Protein 2J1A (pdb70)

B-factor: mean 22.4, std 7.09, range [10.73, 51.88]

Foldseek 3Di:
DFAFPDKDKPAFDPDVHHADLVLQAPPFLQHKTKQHDPPVGDQDQIKMKTATPDKDWFWKKKFQFRDPWQAAPAFWKWKWADAPVPDTDTFDTDTDDSDRDIDIDGGPTDIHRMIMITGPWGPGPVHIRRMHMTSYMDTHD

Structure (mmCIF, N/CA/C/O backbone):
data_2J1A
#
_entry.id   2J1A
#
_cell.length_a   43.861
_cell.length_b   43.861
_cell.length_c   139.475
_cell.angle_alpha   90.00
_cell.angle_beta   90.00
_cell.angle_gamma   120.00
#
_symmetry.space_group_name_H-M   'P 32 2 1'
#
loop_
_entity.id
_entity.type
_entity.pdbx_description
1 polymer HYALURONIDASE
2 non-polymer beta-D-galactopyranose
3 non-polymer 'CALCIUM ION'
4 water water
#
loop_
_atom_site.group_PDB
_atom_site.id
_atom_site.type_symbol
_atom_site.label_atom_id
_atom_site.label_alt_id
_atom_site.label_comp_id
_atom_site.label_asym_id
_atom_site.label_entity_id
_atom_site.label_seq_id
_atom_site.pdbx_PDB_ins_code
_atom_site.Cartn_x
_atom_site.Cartn_y
_atom_site.Cartn_z
_atom_site.occupancy
_atom_site.B_iso_or_equiv
_atom_site.auth_seq_id
_atom_site.auth_comp_id
_atom_site.auth_asym_id
_atom_site.auth_atom_id
_atom_site.pdbx_PDB_model_num
ATOM 1 N N . ASN A 1 8 ? 6.165 24.689 14.390 1.00 37.94 625 ASN A N 1
ATOM 2 C CA . ASN A 1 8 ? 6.654 25.680 13.381 1.00 37.63 625 ASN A CA 1
ATOM 3 C C . ASN A 1 8 ? 5.629 25.994 12.276 1.00 36.55 625 ASN A C 1
ATOM 4 O O . ASN A 1 8 ? 5.363 27.180 12.018 1.00 36.50 625 ASN A O 1
ATOM 9 N N . PRO A 1 9 ? 5.033 24.948 11.645 1.00 35.65 626 PRO A N 1
ATOM 10 C CA . PRO A 1 9 ? 3.902 25.270 10.764 1.00 34.75 626 PRO A CA 1
ATOM 11 C C . PRO A 1 9 ? 2.853 26.018 11.595 1.00 34.39 626 PRO A C 1
ATOM 12 O O . PRO A 1 9 ? 2.401 25.505 12.627 1.00 34.26 626 PRO A O 1
ATOM 16 N N . ARG A 1 10 ? 2.522 27.239 11.187 1.00 32.68 627 ARG A N 1
ATOM 17 C CA . ARG A 1 10 ? 1.573 28.063 11.918 1.00 31.82 627 ARG A CA 1
ATOM 18 C C . ARG A 1 10 ? 0.293 28.239 11.081 1.00 29.34 627 ARG A C 1
ATOM 19 O O . ARG A 1 10 ? 0.354 28.674 9.932 1.00 27.22 627 ARG A O 1
ATOM 27 N N . THR A 1 11 ? -0.855 27.895 11.686 1.00 27.64 628 THR A N 1
ATOM 28 C CA . THR A 1 11 ? -2.171 28.079 11.070 1.00 26.68 628 THR A CA 1
ATOM 29 C C . THR A 1 11 ? -2.545 29.534 11.190 1.00 26.85 628 THR A C 1
ATOM 30 O O . THR A 1 11 ? -2.530 30.089 12.290 1.00 26.80 628 THR A O 1
ATOM 34 N N . VAL A 1 12 ? -2.792 30.170 10.051 1.00 26.32 629 VAL A N 1
ATOM 35 C CA . VAL A 1 12 ? -3.266 31.555 10.076 1.00 27.16 629 VAL A CA 1
ATOM 36 C C . VAL A 1 12 ? -4.759 31.638 9.875 1.00 27.05 629 VAL A C 1
ATOM 37 O O . VAL A 1 12 ? -5.382 32.624 10.261 1.00 26.77 629 VAL A O 1
ATOM 41 N N . LYS A 1 13 ? -5.331 30.605 9.254 1.00 25.42 630 LYS A N 1
ATOM 42 C CA . LYS A 1 13 ? -6.756 30.565 9.047 1.00 24.80 630 LYS A CA 1
ATOM 43 C C . LYS A 1 13 ? -7.289 29.134 9.001 1.00 23.67 630 LYS A C 1
ATOM 44 O O . LYS A 1 13 ? -6.649 28.217 8.458 1.00 22.73 630 LYS A O 1
ATOM 50 N N . ILE A 1 14 ? -8.487 28.954 9.549 1.00 22.64 631 ILE A N 1
ATOM 51 C CA . ILE A 1 14 ? -9.144 27.645 9.454 1.00 21.63 631 ILE A CA 1
ATOM 52 C C . ILE A 1 14 ? -10.563 27.798 8.911 1.00 21.32 631 ILE A C 1
ATOM 53 O O . ILE A 1 14 ? -11.302 28.726 9.294 1.00 21.74 631 ILE A O 1
ATOM 58 N N . THR A 1 15 ? -10.925 26.932 7.983 1.00 19.75 632 THR A N 1
ATOM 59 C CA . THR A 1 15 ? -12.266 26.974 7.416 1.00 17.63 632 THR A CA 1
ATOM 60 C C . THR A 1 15 ? -12.859 25.558 7.552 1.00 18.27 632 THR A C 1
ATOM 61 O O . THR A 1 15 ? -12.141 24.602 7.752 1.00 19.07 632 THR A O 1
ATOM 65 N N . ALA A 1 16 ? -14.181 25.466 7.510 1.00 17.71 633 ALA A N 1
ATOM 66 C CA . ALA A 1 16 ? -14.842 24.170 7.723 1.00 17.48 633 ALA A CA 1
ATOM 67 C C . ALA A 1 16 ? -16.031 24.031 6.793 1.00 16.52 633 ALA A C 1
ATOM 68 O O . ALA A 1 16 ? -16.573 25.035 6.291 1.00 16.86 633 ALA A O 1
ATOM 70 N N . SER A 1 17 ? -16.465 22.787 6.617 1.00 16.86 634 SER A N 1
ATOM 71 C CA . SER A 1 17 ? -17.703 22.498 5.909 1.00 14.96 634 SER A CA 1
ATOM 72 C C . SER A 1 17 ? -18.890 23.271 6.489 1.00 15.37 634 SER A C 1
ATOM 73 O O . SER A 1 17 ? -19.787 23.725 5.761 1.00 15.83 634 SER A O 1
ATOM 76 N N . SER A 1 18 ? -18.873 23.369 7.814 1.00 15.20 635 SER A N 1
ATOM 77 C CA . SER A 1 18 ? -19.922 24.049 8.589 1.00 16.32 635 SER A CA 1
ATOM 78 C C . SER A 1 18 ? -19.388 24.292 9.986 1.00 16.53 635 SER A C 1
ATOM 79 O O . SER A 1 18 ? -18.368 23.761 10.354 1.00 15.17 635 SER A O 1
ATOM 82 N N . GLU A 1 19 ? -20.120 25.082 10.750 1.00 16.05 636 GLU A N 1
ATOM 83 C CA . GLU A 1 19 ? -19.758 25.298 12.128 1.00 16.37 636 GLU A CA 1
ATOM 84 C C . GLU A 1 19 ? -21.015 25.698 12.914 1.00 15.92 636 GLU A C 1
ATOM 85 O O . GLU A 1 19 ? -21.997 26.233 12.338 1.00 16.55 636 GLU A O 1
ATOM 91 N N . GLU A 1 20 ? -20.966 25.474 14.231 1.00 16.29 637 GLU A N 1
ATOM 92 C CA . GLU A 1 20 ? -22.118 25.754 15.076 1.00 16.67 637 GLU A CA 1
ATOM 93 C C . GLU A 1 20 ? -21.858 27.056 15.828 1.00 17.26 637 GLU A C 1
ATOM 94 O O . GLU A 1 20 ? -20.864 27.140 16.540 1.00 16.69 637 GLU A O 1
ATOM 100 N N . THR A 1 21 ? -22.769 28.030 15.722 1.00 19.09 638 THR A N 1
ATOM 101 C CA . THR A 1 21 ? -22.592 29.259 16.508 1.00 20.42 638 THR A CA 1
ATOM 102 C C . THR A 1 21 ? -23.918 29.726 17.115 1.00 20.87 638 THR A C 1
ATOM 103 O O . THR A 1 21 ? -23.966 30.812 17.716 1.00 21.84 638 THR A O 1
ATOM 107 N N . SER A 1 22 ? -24.969 28.903 16.964 1.00 21.11 639 SER A N 1
ATOM 108 C CA A SER A 1 22 ? -26.304 29.248 17.479 0.50 21.35 639 SER A CA 1
ATOM 109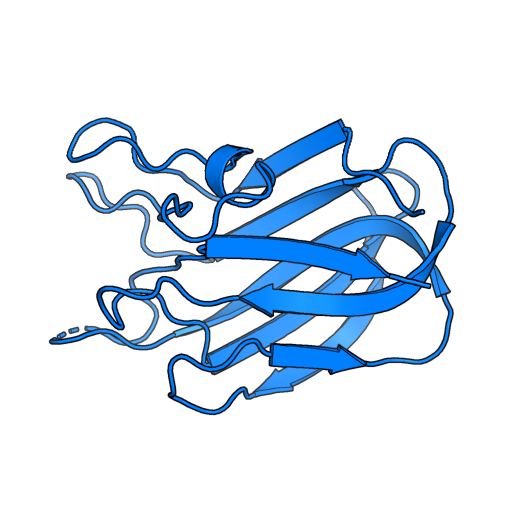 C CA B SER A 1 22 ? -26.312 29.237 17.468 0.50 21.44 639 SER A CA 1
ATOM 110 C C . SER A 1 22 ? -26.658 28.427 18.723 1.00 21.44 639 SER A C 1
ATOM 111 O O . SER A 1 22 ? -26.923 28.998 19.787 1.00 22.12 639 SER A O 1
ATOM 116 N N . GLY A 1 23 ? -26.668 27.096 18.595 1.00 20.36 640 GLY A N 1
ATOM 117 C CA . GLY A 1 23 ? -26.950 26.233 19.762 1.00 20.12 640 GLY A CA 1
ATOM 118 C C . GLY A 1 23 ? -25.865 26.253 20.846 1.00 20.28 640 GLY A C 1
ATOM 119 O O . GLY A 1 23 ? -26.132 25.986 22.033 1.00 20.32 640 GLY A O 1
ATOM 120 N N . GLU A 1 24 ? -24.636 26.589 20.437 1.00 18.06 641 GLU A N 1
ATOM 121 C CA . GLU A 1 24 ? -23.495 26.796 21.319 1.00 19.00 641 GLU A CA 1
ATOM 122 C C . GLU A 1 24 ? -22.473 27.545 20.474 1.00 18.37 641 GLU A C 1
ATOM 123 O O . GLU A 1 24 ? -22.654 27.663 19.261 1.00 20.11 641 GLU A O 1
ATOM 129 N N . ASN A 1 25 ? -21.393 28.003 21.099 1.00 19.59 642 ASN A N 1
ATOM 130 C CA . ASN A 1 25 ? -20.340 28.695 20.377 1.00 19.79 642 ASN A CA 1
ATOM 131 C C . ASN A 1 25 ? -19.223 27.706 20.016 1.00 18.61 642 ASN A C 1
ATOM 132 O O . ASN A 1 25 ? -18.357 27.416 20.846 1.00 18.91 642 ASN A O 1
ATOM 137 N N . ALA A 1 26 ? -19.297 27.139 18.806 1.00 17.60 643 ALA A N 1
ATOM 138 C CA . ALA A 1 26 ? -18.306 26.126 18.412 1.00 16.92 643 ALA A CA 1
ATOM 139 C C . ALA A 1 26 ? -17.751 26.368 16.990 1.00 17.34 643 ALA A C 1
ATOM 140 O O . ALA A 1 26 ? -17.821 25.467 16.141 1.00 17.73 643 ALA A O 1
ATOM 142 N N . PRO A 1 27 ? -17.234 27.593 16.734 1.00 17.59 644 PRO A N 1
ATOM 143 C CA . PRO A 1 27 ? -16.750 27.907 15.384 1.00 16.52 644 PRO A CA 1
ATOM 144 C C . PRO A 1 27 ? -15.489 27.101 15.039 1.00 16.32 644 PRO A C 1
ATOM 145 O O . PRO A 1 27 ? -14.790 26.581 15.939 1.00 15.74 644 PRO A O 1
ATOM 149 N N . ALA A 1 28 ? -15.187 27.045 13.728 1.00 16.76 645 ALA A N 1
ATOM 150 C CA . ALA A 1 28 ? -13.973 26.349 13.241 1.00 17.10 645 ALA A CA 1
ATOM 151 C C . ALA A 1 28 ? -12.705 26.873 13.935 1.00 16.71 645 ALA A C 1
ATOM 152 O O . ALA A 1 28 ? -11.794 26.090 14.217 1.00 18.21 645 ALA A O 1
ATOM 154 N N . SER A 1 29 ? -12.674 28.186 14.238 1.00 17.36 646 SER A N 1
ATOM 155 C CA . SER A 1 29 ? -11.467 28.809 14.850 1.00 17.66 646 SER A CA 1
ATOM 156 C C . SER A 1 29 ? -11.161 28.149 16.200 1.00 17.98 646 SER A C 1
ATOM 157 O O . SER A 1 29 ? -10.025 28.173 16.661 1.00 18.72 646 SER A O 1
ATOM 160 N N . PHE A 1 30 ? -12.183 27.571 16.841 1.00 17.38 647 PHE A N 1
ATOM 161 C CA . PHE A 1 30 ? -11.966 26.889 18.118 1.00 17.24 647 PHE A CA 1
ATOM 162 C C . PHE A 1 30 ? -11.112 25.609 17.992 1.00 17.82 647 PHE A C 1
ATOM 163 O O . PHE A 1 30 ? -10.636 25.109 19.004 1.00 17.66 647 PHE A O 1
ATOM 171 N N . ALA A 1 31 ? -10.945 25.084 16.779 1.00 17.25 648 ALA A N 1
ATOM 172 C CA . ALA A 1 31 ? -10.019 23.968 16.538 1.00 17.59 648 ALA A CA 1
ATOM 173 C C . ALA A 1 31 ? -8.535 24.379 16.408 1.00 19.05 648 ALA A C 1
ATOM 174 O O . ALA A 1 31 ? -7.669 23.514 16.281 1.00 17.54 648 ALA A O 1
ATOM 176 N N . SER A 1 32 ? -8.278 25.687 16.462 1.00 19.95 649 SER A N 1
ATOM 177 C CA A SER A 1 32 ? -6.973 26.292 16.200 0.50 21.49 649 SER A CA 1
ATOM 178 C CA B SER A 1 32 ? -6.920 26.203 16.271 0.50 21.51 649 SER A CA 1
ATOM 179 C C . SER A 1 32 ? -6.531 27.279 17.289 1.00 22.72 649 SER A C 1
ATOM 180 O O . SER A 1 32 ? -5.626 28.093 17.047 1.00 22.98 649 SER A O 1
ATOM 185 N N . ASP A 1 33 ? -7.166 27.231 18.470 1.00 23.21 650 ASP A N 1
ATOM 186 C CA . ASP A 1 33 ? -6.919 28.255 19.507 1.00 23.92 650 ASP A CA 1
ATOM 187 C C . ASP A 1 33 ? -6.039 27.777 20.675 1.00 25.05 650 ASP A C 1
ATOM 188 O O . ASP A 1 33 ? -5.959 28.439 21.730 1.00 27.81 650 ASP A O 1
ATOM 193 N N . GLY A 1 34 ? -5.395 26.626 20.510 1.00 24.71 651 GLY A N 1
ATOM 194 C CA . GLY A 1 34 ? -4.534 26.047 21.541 1.00 24.58 651 GLY A CA 1
ATOM 195 C C . GLY A 1 34 ? -5.183 25.650 22.870 1.00 24.22 651 GLY A C 1
ATOM 196 O O . GLY A 1 34 ? -4.487 25.267 23.820 1.00 26.23 651 GLY A O 1
ATOM 197 N N . ASP A 1 35 ? -6.514 25.686 22.925 1.00 22.31 652 ASP A N 1
ATOM 198 C CA . ASP A 1 35 ? -7.271 25.445 24.161 1.00 19.92 652 ASP A CA 1
ATOM 199 C C . ASP A 1 35 ? -8.079 24.143 24.056 1.00 19.74 652 ASP A C 1
ATOM 200 O O . ASP A 1 35 ? -8.982 24.041 23.231 1.00 18.28 652 ASP A O 1
ATOM 205 N N . MET A 1 36 ? -7.751 23.138 24.864 1.00 19.47 653 MET A N 1
ATOM 206 C CA . MET A 1 36 ? -8.471 21.842 24.794 1.00 20.38 653 MET A CA 1
ATOM 207 C C . MET A 1 36 ? -9.949 21.919 25.237 1.00 20.92 653 MET A C 1
ATOM 208 O O . MET A 1 36 ? -10.706 20.967 24.996 1.00 21.72 653 MET A O 1
ATOM 213 N N . ASN A 1 37 ? -10.331 23.022 25.900 1.00 21.29 654 ASN A N 1
ATOM 214 C CA . ASN A 1 37 ? -11.706 23.200 26.415 1.00 22.62 654 ASN A CA 1
ATOM 215 C C . ASN A 1 37 ? -12.669 23.822 25.414 1.00 21.88 654 ASN A C 1
ATOM 216 O O . ASN A 1 37 ? -13.850 24.019 25.712 1.00 22.25 654 ASN A O 1
ATOM 221 N N . THR A 1 38 ? -12.148 24.181 24.244 1.00 18.71 655 THR A N 1
ATOM 222 C CA . THR A 1 38 ? -12.941 24.753 23.175 1.00 18.52 655 THR A CA 1
ATOM 223 C C . THR A 1 38 ? -12.836 23.804 21.973 1.00 17.82 655 THR A C 1
ATOM 224 O O . THR A 1 38 ? -11.755 23.292 21.667 1.00 15.95 655 THR A O 1
ATOM 228 N N . PHE A 1 39 ? -13.974 23.562 21.327 1.00 18.01 656 PHE A N 1
ATOM 229 C CA . PHE A 1 39 ? -13.998 22.671 20.185 1.00 17.12 656 PHE A CA 1
ATOM 230 C C . PHE A 1 39 ? -14.796 23.312 19.045 1.00 16.82 656 PHE A C 1
ATOM 231 O O . PHE A 1 39 ? -15.714 24.153 19.276 1.00 15.24 656 PHE A O 1
ATOM 239 N N . TRP A 1 40 ? -14.403 22.961 17.834 1.00 15.53 657 TRP A N 1
ATOM 240 C CA . TRP A 1 40 ? -15.199 23.197 16.640 1.00 15.40 657 TRP A CA 1
ATOM 241 C C . TRP A 1 40 ? -16.281 22.111 16.647 1.00 15.17 657 TRP A C 1
ATOM 242 O O . TRP A 1 40 ? -16.010 20.942 16.986 1.00 13.89 657 TRP A O 1
ATOM 253 N N . HIS A 1 41 ? -17.502 22.469 16.235 1.00 13.97 658 HIS A N 1
ATOM 254 C 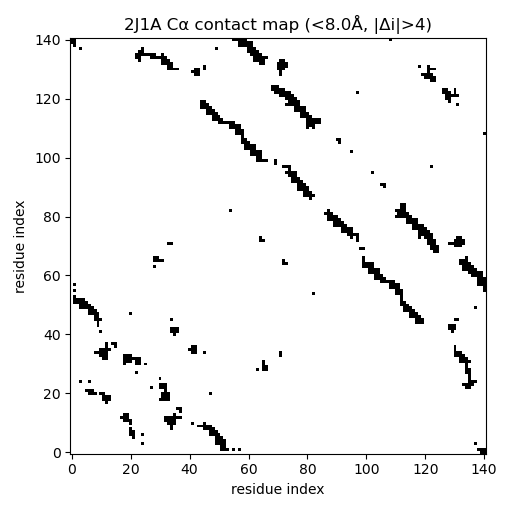CA . HIS A 1 41 ? -18.542 21.461 15.989 1.00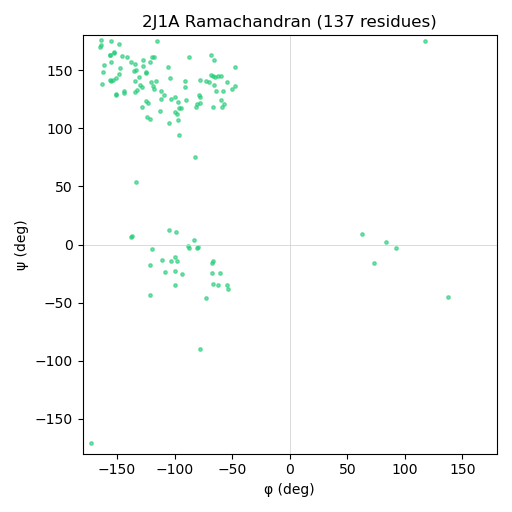 14.32 658 HIS A CA 1
ATOM 255 C C . HIS A 1 41 ? -19.148 21.826 14.636 1.00 14.56 658 HIS A C 1
ATOM 256 O O . HIS A 1 41 ? -19.396 23.016 14.373 1.00 14.60 658 HIS A O 1
ATOM 263 N N . SER A 1 42 ? -19.301 20.828 13.770 1.00 15.38 659 SER A N 1
ATOM 264 C CA . SER A 1 42 ? -20.184 20.933 12.591 1.00 14.37 659 SER A CA 1
ATOM 265 C C . SER A 1 42 ? -21.541 21.510 13.037 1.00 14.98 659 SER A C 1
ATOM 266 O O . SER A 1 42 ? -21.963 21.325 14.201 1.00 14.42 659 SER A O 1
ATOM 269 N N . LYS A 1 43 ? -22.251 22.192 12.142 1.00 15.48 660 LYS A N 1
ATOM 270 C CA . LYS A 1 43 ? -23.546 22.776 12.544 1.00 16.79 660 LYS A CA 1
ATOM 271 C C . LYS A 1 43 ? -24.530 21.655 12.836 1.00 15.86 660 LYS A C 1
ATOM 272 O O . LYS A 1 43 ? -24.846 20.841 11.944 1.00 15.37 660 LYS A O 1
ATOM 278 N N . TRP A 1 44 ? -24.993 21.618 14.086 1.00 15.67 661 TRP A N 1
ATOM 279 C CA . TRP A 1 44 ? -25.996 20.653 14.525 1.00 17.14 661 TRP A CA 1
ATOM 280 C C . TRP A 1 44 ? -27.379 21.279 14.780 1.00 18.50 661 TRP A C 1
ATOM 281 O O . TRP A 1 44 ? -28.383 20.570 14.703 1.00 18.92 661 TRP A O 1
ATOM 292 N N . SER A 1 45 ? -27.421 22.589 15.055 1.00 19.72 662 SER A N 1
ATOM 293 C CA . SER A 1 45 ? -28.712 23.278 15.223 1.00 23.29 662 SER A CA 1
ATOM 294 C C . SER A 1 45 ? -29.466 23.311 13.889 1.00 24.10 662 SER A C 1
ATOM 295 O O . SER A 1 45 ? -28.880 23.389 12.815 1.00 24.21 662 SER A O 1
ATOM 298 N N . SER A 1 46 ? -30.783 23.202 13.969 1.00 26.49 663 SER A N 1
ATOM 299 C CA . SER A 1 46 ? -31.576 23.103 12.742 1.00 28.39 663 SER A C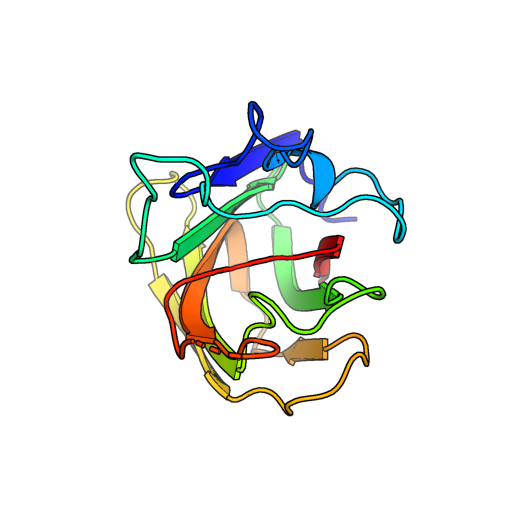A 1
ATOM 300 C C . SER A 1 46 ? -31.428 24.413 11.932 1.00 28.65 663 SER A C 1
ATOM 301 O O . SER A 1 46 ? -31.510 25.502 12.503 1.00 29.84 663 SER A O 1
ATOM 304 N N . PRO A 1 47 ? -31.154 24.326 10.609 1.00 28.58 664 PRO A N 1
ATOM 305 C CA . PRO A 1 47 ? -30.937 23.114 9.793 1.00 27.33 664 PRO A CA 1
ATOM 306 C C . PRO A 1 47 ? -29.497 22.574 9.930 1.00 25.64 664 PRO A C 1
ATOM 307 O O . PRO A 1 47 ? -28.533 23.278 9.579 1.00 25.63 664 PRO A O 1
ATOM 311 N N . ALA A 1 48 ? -29.378 21.348 10.438 1.00 24.53 665 ALA A N 1
ATOM 312 C CA . ALA A 1 48 ? -28.072 20.717 10.693 1.00 22.48 665 ALA A CA 1
ATOM 313 C C . ALA A 1 48 ? -27.321 20.474 9.381 1.00 22.49 665 ALA A C 1
ATOM 314 O O . ALA A 1 48 ? -27.945 20.177 8.349 1.00 22.79 665 ALA A O 1
ATOM 316 N N . HIS A 1 49 ? -26.002 20.618 9.415 1.00 20.81 666 HIS A N 1
ATOM 317 C CA . HIS A 1 49 ? -25.182 20.209 8.279 1.00 20.45 666 HIS A CA 1
ATOM 318 C C . HIS A 1 49 ? -24.635 18.807 8.588 1.00 21.72 666 HIS A C 1
ATOM 319 O O . HIS A 1 49 ? -23.831 18.643 9.529 1.00 22.03 666 HIS A O 1
ATOM 326 N N . GLU A 1 50 ? -25.092 17.794 7.841 1.00 21.39 667 GLU A N 1
ATOM 327 C CA . GLU A 1 50 ? -24.809 16.398 8.214 1.00 22.68 667 GLU A CA 1
ATOM 328 C C . GLU A 1 50 ? -23.637 15.785 7.442 1.00 21.27 667 GLU A C 1
ATOM 329 O O . GLU A 1 50 ? -23.345 14.586 7.535 1.00 21.62 667 GLU A O 1
ATOM 335 N N . GLY A 1 51 ? -22.935 16.662 6.738 1.00 19.94 668 GLY A N 1
ATOM 336 C CA . GLY A 1 51 ? -21.768 16.286 6.005 1.00 20.30 668 GLY A CA 1
ATOM 337 C C . GLY A 1 51 ? -21.896 16.502 4.511 1.00 20.52 668 GLY A C 1
ATOM 338 O O . GLY A 1 51 ? -22.947 16.945 4.028 1.00 21.51 668 GLY A O 1
ATOM 339 N N . PRO A 1 52 ? -20.799 16.260 3.775 1.00 19.77 669 PRO A N 1
ATOM 340 C CA . PRO A 1 52 ? -19.521 15.726 4.264 1.00 19.74 669 PRO A CA 1
ATOM 341 C C . PRO A 1 52 ? -18.828 16.790 5.134 1.00 18.02 669 PRO A C 1
ATOM 342 O O . PRO A 1 52 ? -18.861 17.997 4.811 1.00 18.37 669 PRO A O 1
ATOM 346 N N . HIS A 1 53 ? -18.217 16.345 6.227 1.00 17.16 670 HIS A N 1
ATOM 347 C CA . HIS A 1 53 ? -17.515 17.237 7.143 1.00 16.44 670 HIS A CA 1
ATOM 348 C C . HIS A 1 53 ? -16.039 17.387 6.768 1.00 16.18 670 HIS A C 1
ATOM 349 O O . HIS A 1 53 ? -15.365 16.421 6.373 1.00 16.14 670 HIS A O 1
ATOM 356 N N . HIS A 1 54 ? -15.525 18.610 6.895 1.00 15.65 671 HIS A N 1
ATOM 357 C CA . HIS A 1 54 ? -14.079 18.769 6.738 1.00 16.29 671 HIS A CA 1
ATOM 358 C C . HIS A 1 54 ? -13.587 20.012 7.453 1.00 16.05 671 HIS A C 1
ATOM 359 O O . HIS A 1 54 ? -14.369 20.935 7.745 1.00 16.26 671 HIS A O 1
ATOM 366 N N . LEU A 1 55 ? -12.283 20.051 7.672 1.00 16.65 672 LEU A N 1
ATOM 367 C CA . LEU A 1 55 ? -11.618 21.182 8.281 1.00 17.55 672 LEU A CA 1
ATOM 368 C C . LEU A 1 55 ? -10.383 21.421 7.400 1.00 17.67 672 LEU A C 1
ATOM 369 O O . LEU A 1 55 ? -9.628 20.475 7.099 1.00 18.27 672 LEU A O 1
ATOM 374 N N . THR A 1 56 ? -10.171 22.666 7.011 1.00 18.05 673 THR A N 1
ATOM 375 C CA . THR A 1 56 ? -8.980 23.021 6.209 1.00 17.73 673 THR A CA 1
ATOM 376 C C . THR A 1 56 ? -8.161 24.100 6.907 1.00 18.27 673 THR A C 1
ATOM 377 O O . THR A 1 56 ? -8.664 25.198 7.218 1.00 16.50 673 THR A O 1
ATOM 381 N N . LEU A 1 57 ? -6.909 23.765 7.158 1.00 17.28 674 LEU A N 1
ATOM 382 C CA . LEU A 1 57 ? -5.971 24.680 7.772 1.00 18.66 674 LEU A CA 1
ATOM 383 C C . LEU A 1 57 ? -5.114 25.360 6.693 1.00 19.09 674 LEU A C 1
ATOM 384 O O . LEU A 1 57 ? -4.482 24.666 5.877 1.00 19.13 674 LEU A O 1
ATOM 389 N N . GLU A 1 58 ? -5.156 26.700 6.687 1.00 19.27 675 GLU A N 1
ATOM 390 C CA . GLU A 1 58 ? -4.247 27.532 5.866 1.00 20.35 675 GLU A CA 1
ATOM 391 C C . GLU A 1 58 ? -3.058 27.963 6.736 1.00 20.89 675 GLU A C 1
ATOM 392 O O . GLU A 1 58 ? -3.234 28.649 7.785 1.00 21.22 675 GLU A O 1
ATOM 398 N N . LEU A 1 59 ? -1.861 27.520 6.314 1.00 20.30 676 LEU A N 1
ATOM 399 C CA . LEU A 1 59 ? -0.607 27.844 7.012 1.00 19.57 676 LEU A CA 1
ATOM 400 C C . LEU A 1 59 ? -0.035 29.165 6.504 1.00 21.21 676 LEU A C 1
ATOM 401 O O . LEU A 1 59 ? -0.414 29.625 5.412 1.00 20.15 676 LEU A O 1
ATOM 406 N N . ASP A 1 60 ? 0.870 29.776 7.276 1.00 22.24 677 ASP A N 1
ATOM 407 C CA . ASP A 1 60 ? 1.384 31.098 6.856 1.00 24.29 677 ASP A CA 1
ATOM 408 C C . ASP A 1 60 ? 2.468 31.030 5.763 1.00 25.16 677 ASP A C 1
ATOM 409 O O . ASP A 1 60 ? 2.958 32.074 5.270 1.00 27.17 677 ASP A O 1
ATOM 414 N N . ASN A 1 61 ? 2.826 29.809 5.383 1.00 24.78 678 ASN A N 1
ATOM 415 C CA . ASN A 1 61 ? 3.838 29.566 4.364 1.00 25.03 678 ASN A CA 1
ATOM 416 C C . ASN A 1 61 ? 3.716 28.125 3.890 1.00 24.08 678 ASN A C 1
ATOM 417 O O . ASN A 1 61 ? 2.922 27.358 4.413 1.00 22.35 678 ASN A O 1
ATOM 422 N N . VAL A 1 62 ? 4.514 27.756 2.903 1.00 22.35 679 VAL A N 1
ATOM 423 C CA . VAL A 1 62 ? 4.662 26.337 2.569 1.00 21.71 679 VAL A CA 1
ATOM 424 C C . VAL A 1 62 ? 5.616 25.736 3.596 1.00 22.46 679 VAL A C 1
ATOM 425 O O . VAL A 1 62 ? 6.708 26.286 3.840 1.00 22.32 679 VAL A O 1
ATOM 429 N N . TYR A 1 63 ? 5.177 24.634 4.191 1.00 22.25 680 TYR A N 1
ATOM 430 C CA . TYR A 1 63 ? 5.969 23.844 5.115 1.00 20.67 680 TYR A CA 1
ATOM 431 C C . TYR A 1 63 ? 6.049 22.394 4.691 1.00 22.03 680 TYR A C 1
ATOM 432 O O . TYR A 1 63 ? 5.093 21.824 4.137 1.00 21.59 680 TYR A O 1
ATOM 441 N N . GLU A 1 64 ? 7.188 21.780 4.993 1.00 20.94 681 GLU A N 1
ATOM 442 C CA . GLU A 1 64 ? 7.283 20.358 4.873 1.00 22.29 681 GLU A CA 1
ATOM 443 C C . GLU A 1 64 ? 6.641 19.761 6.125 1.00 22.00 681 GLU A C 1
ATOM 444 O O . GLU A 1 64 ? 7.072 20.049 7.256 1.00 22.62 681 GLU A O 1
ATOM 450 N N . ILE A 1 65 ? 5.610 18.952 5.919 1.00 22.22 682 ILE A N 1
ATOM 451 C CA . ILE A 1 65 ? 4.851 18.392 7.045 1.00 22.82 682 ILE A CA 1
ATOM 452 C C . ILE A 1 65 ? 4.776 16.871 6.995 1.00 22.62 682 ILE A C 1
ATOM 453 O O . ILE A 1 65 ? 4.759 16.269 5.909 1.00 23.17 682 ILE A O 1
ATOM 458 N N . ASN A 1 66 ? 4.730 16.233 8.167 1.00 21.79 683 ASN A N 1
ATOM 459 C CA . ASN A 1 66 ? 4.617 14.777 8.202 1.00 21.20 683 ASN A CA 1
ATOM 460 C C . ASN A 1 66 ? 3.634 14.242 9.243 1.00 20.17 683 ASN A C 1
ATOM 461 O O . ASN A 1 66 ? 3.572 13.037 9.458 1.00 19.94 683 ASN A O 1
ATOM 466 N N . LYS A 1 67 ? 2.895 15.144 9.889 1.00 20.49 684 LYS A N 1
ATOM 467 C CA . LYS A 1 67 ? 1.999 14.726 10.959 1.00 21.15 684 LYS A CA 1
ATOM 468 C C . LYS A 1 67 ? 0.847 15.730 11.139 1.00 19.98 684 LYS A C 1
ATOM 469 O O . LYS A 1 67 ? 1.048 16.938 11.051 1.00 19.72 684 LYS A O 1
ATOM 475 N N . VAL A 1 68 ? -0.351 15.207 11.394 1.00 19.34 685 VAL A N 1
ATOM 476 C CA . VAL A 1 68 ? -1.501 16.026 11.826 1.00 18.81 685 VAL A CA 1
ATOM 477 C C . VAL A 1 68 ? -1.874 15.532 13.211 1.00 18.89 685 VAL A C 1
ATOM 478 O O . VAL A 1 68 ? -1.991 14.332 13.423 1.00 17.95 685 VAL A O 1
ATOM 482 N N . LYS A 1 69 ? -2.095 16.468 14.121 1.00 18.21 686 LYS A N 1
ATOM 483 C CA . LYS A 1 69 ? -2.550 16.133 15.473 1.00 17.11 686 LYS A CA 1
ATOM 484 C C . LYS A 1 69 ? -4.050 16.380 15.438 1.00 16.68 686 LYS A C 1
ATOM 485 O O . LYS A 1 69 ? -4.501 17.448 14.998 1.00 15.90 686 LYS A O 1
ATOM 491 N N . TYR A 1 70 ? -4.809 15.373 15.847 1.00 16.47 687 TYR A N 1
ATOM 492 C CA . TYR A 1 70 ? -6.241 15.526 15.988 1.00 15.72 687 TYR A CA 1
ATOM 493 C C . TYR A 1 70 ? -6.603 15.213 17.435 1.00 16.02 687 TYR A C 1
ATOM 494 O O . TYR A 1 70 ? -6.499 14.074 17.860 1.00 16.04 687 TYR A O 1
ATOM 503 N N . ALA A 1 71 ? -6.953 16.255 18.198 1.00 16.06 688 ALA A N 1
ATOM 504 C CA . ALA A 1 71 ? -7.362 16.104 19.588 1.00 15.73 688 ALA A CA 1
ATOM 505 C C . ALA A 1 71 ? -8.932 16.141 19.668 1.00 15.77 688 ALA A C 1
ATOM 506 O O . ALA A 1 71 ? -9.578 17.157 19.358 1.00 16.49 688 ALA A O 1
ATO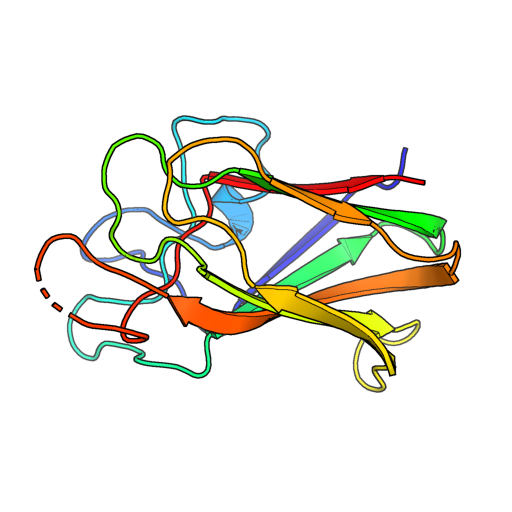M 508 N N . PRO A 1 72 ? -9.545 15.025 20.043 1.00 16.55 689 PRO A N 1
ATOM 509 C CA . PRO A 1 72 ? -11.015 15.001 20.118 1.00 16.98 689 PRO A CA 1
ATOM 510 C C . PRO A 1 72 ? -11.555 15.940 21.209 1.00 17.43 689 PRO A C 1
ATOM 511 O O . PRO A 1 72 ? -10.833 16.242 22.189 1.00 16.07 689 PRO A O 1
ATOM 515 N N . ARG A 1 73 ? -12.827 16.337 21.077 1.00 17.86 690 ARG A N 1
ATOM 516 C CA . ARG A 1 73 ? -13.479 17.026 22.198 1.00 17.69 690 ARG A CA 1
ATOM 517 C C . ARG A 1 73 ? -13.470 16.104 23.417 1.00 18.15 690 ARG A C 1
ATOM 518 O O . ARG A 1 73 ? -13.573 14.877 23.291 1.00 16.97 690 ARG A O 1
ATOM 526 N N . GLN A 1 74 ? -13.327 16.695 24.601 1.00 19.40 691 GLN A N 1
ATOM 527 C CA . GLN A 1 74 ? -13.037 15.906 25.776 1.00 20.32 691 GLN A CA 1
ATOM 528 C C . GLN A 1 74 ? -14.291 15.585 26.607 1.00 21.20 691 GLN A C 1
ATOM 529 O O . GLN A 1 74 ? -14.248 14.738 27.513 1.00 21.38 691 GLN A O 1
ATOM 535 N N . ASP A 1 75 ? -15.391 16.287 26.328 1.00 20.28 692 ASP A N 1
ATOM 536 C CA . ASP A 1 75 ? -16.616 16.182 27.160 1.00 20.60 692 ASP A CA 1
ATOM 537 C C . ASP A 1 75 ? -17.706 15.263 26.578 1.00 20.88 692 ASP A C 1
ATOM 538 O O . ASP A 1 75 ? -18.715 14.996 27.258 1.00 21.66 692 ASP A O 1
ATOM 543 N N . SER A 1 76 ? -17.558 14.829 25.320 1.00 19.57 693 SER A N 1
ATOM 544 C CA . SER A 1 76 ? -18.603 14.037 24.631 1.00 19.79 693 SER A CA 1
ATOM 545 C C . SER A 1 76 ? -17.981 13.324 23.449 1.00 20.20 693 SER A C 1
ATOM 546 O O . SER A 1 76 ? -16.969 13.811 22.904 1.00 20.00 693 SER A O 1
ATOM 549 N N . LYS A 1 77 ? -18.567 12.212 23.024 1.00 19.08 694 LYS A N 1
ATOM 550 C CA . LYS A 1 77 ? -18.062 11.563 21.817 1.00 19.99 694 LYS A CA 1
ATOM 551 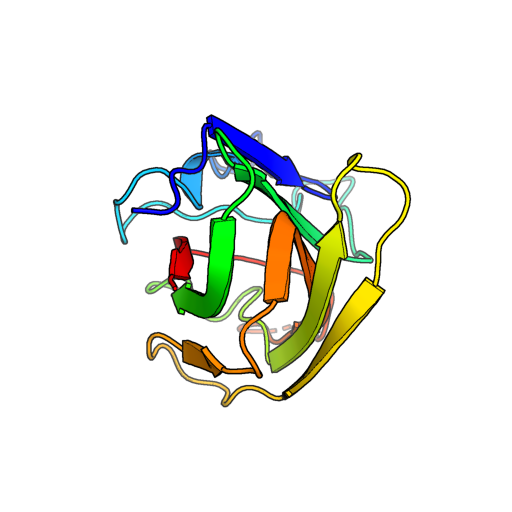C C . LYS A 1 77 ? -18.715 12.075 20.514 1.00 17.55 694 LYS A C 1
ATOM 552 O O . LYS A 1 77 ? -18.378 11.615 19.444 1.00 16.89 694 LYS A O 1
ATOM 558 N N . ASN A 1 78 ? -19.667 13.007 20.640 1.00 16.67 695 ASN A N 1
ATOM 559 C CA . ASN A 1 78 ? -20.396 13.522 19.484 1.00 16.76 695 ASN A CA 1
ATOM 560 C C . ASN A 1 78 ? -19.417 14.128 18.510 1.00 15.78 695 ASN A C 1
ATOM 561 O O . ASN A 1 78 ? -18.721 15.073 18.848 1.00 15.14 695 ASN A O 1
ATOM 566 N N . GLY A 1 79 ? -19.362 13.580 17.314 1.00 15.64 696 GLY A N 1
ATOM 567 C CA . GLY A 1 79 ? -18.478 14.091 16.256 1.00 15.52 696 GLY A CA 1
ATOM 568 C C . GLY A 1 79 ? -17.038 13.599 16.296 1.00 15.32 696 GLY A C 1
ATOM 569 O O . GLY A 1 79 ? -16.224 14.027 15.485 1.00 14.27 696 GLY A O 1
ATOM 570 N N . ARG A 1 80 ? -16.719 12.720 17.254 1.00 14.73 697 ARG A N 1
ATOM 571 C CA . ARG A 1 80 ? -15.358 12.184 17.323 1.00 15.22 697 ARG A CA 1
ATOM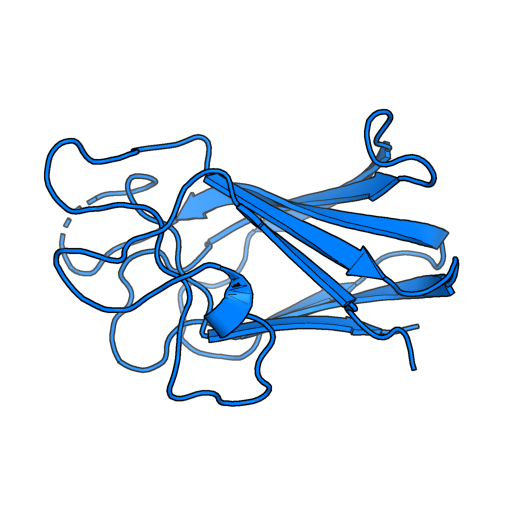 572 C C . ARG A 1 80 ? -15.033 11.456 16.008 1.00 16.05 697 ARG A C 1
ATOM 573 O O . ARG A 1 80 ? -15.770 10.571 15.639 1.00 16.12 697 ARG A O 1
ATOM 581 N N . ILE A 1 81 ? -13.955 11.841 15.339 1.00 15.63 698 ILE A N 1
ATOM 582 C CA . ILE A 1 81 ? -13.611 11.327 14.006 1.00 15.86 698 ILE A CA 1
ATOM 583 C C . ILE A 1 81 ? -12.996 9.947 14.151 1.00 15.84 698 ILE A C 1
ATOM 584 O O . ILE A 1 81 ? -11.983 9.749 14.863 1.00 15.84 698 ILE A O 1
ATOM 589 N N . THR A 1 82 ? -13.564 8.992 13.405 1.00 16.28 699 THR A N 1
ATOM 590 C CA . THR A 1 82 ? -13.068 7.605 13.398 1.00 16.44 699 THR A CA 1
ATOM 591 C C . THR A 1 82 ? -12.605 7.141 12.003 1.00 15.88 699 THR A C 1
ATOM 592 O O . THR A 1 82 ? -12.079 6.047 11.865 1.00 15.68 699 THR A O 1
ATOM 596 N N . GLY A 1 83 ? -12.785 7.989 10.996 1.00 15.12 700 GLY A N 1
ATOM 597 C CA . GLY A 1 83 ? -12.459 7.680 9.607 1.00 14.88 700 GLY A CA 1
ATOM 598 C C . GLY A 1 83 ? -12.105 9.009 8.977 1.00 15.24 700 GLY A C 1
ATOM 599 O O . GLY A 1 83 ? -12.837 9.998 9.147 1.00 14.98 700 GLY A O 1
ATOM 600 N N . TYR A 1 84 ? -10.958 9.058 8.305 1.00 14.94 701 TYR A N 1
ATOM 601 C CA . TYR A 1 84 ? -10.461 10.348 7.788 1.00 16.17 701 TYR A CA 1
ATOM 602 C C . TYR A 1 84 ? -9.717 10.174 6.457 1.00 17.89 701 TYR A C 1
ATOM 603 O O . TYR A 1 84 ? -9.287 9.057 6.097 1.00 15.92 701 TYR A O 1
ATOM 612 N N . LYS A 1 85 ? -9.569 11.279 5.745 1.00 17.71 702 LYS A N 1
ATOM 613 C CA . LYS A 1 85 ? -8.585 11.436 4.664 1.00 19.57 702 LYS A CA 1
ATOM 614 C C . LYS A 1 85 ? -7.859 12.759 4.964 1.00 19.35 702 LYS A C 1
ATOM 615 O O . LYS A 1 85 ? -8.490 13.742 5.412 1.00 19.70 702 LYS A O 1
ATOM 621 N N . VAL A 1 86 ? -6.538 12.758 4.801 1.00 17.85 703 VAL A N 1
ATOM 622 C CA . VAL A 1 86 ? -5.719 13.971 4.867 1.00 17.04 703 VAL A CA 1
ATOM 623 C C . VAL A 1 86 ? -5.156 14.267 3.477 1.00 17.81 703 VAL A C 1
ATOM 624 O O . VAL A 1 86 ? -4.613 13.372 2.826 1.00 17.43 703 VAL A O 1
ATOM 628 N N . SER A 1 87 ? -5.285 15.526 3.061 1.00 16.97 704 SER A N 1
ATOM 629 C CA . SER A 1 87 ? -4.894 15.979 1.716 1.00 16.16 704 SER A CA 1
ATOM 630 C C . SER A 1 87 ? -4.136 17.294 1.859 1.00 16.34 704 SER A C 1
ATOM 631 O O . SER A 1 87 ? -4.422 18.099 2.788 1.00 15.95 704 SER A O 1
ATOM 634 N N . VAL A 1 88 ? -3.195 17.545 0.949 1.00 16.25 705 VAL A N 1
ATOM 635 C CA . VAL A 1 88 ? -2.429 18.789 1.037 1.00 15.78 705 VAL A CA 1
ATOM 636 C C . VAL A 1 88 ? -2.617 19.580 -0.284 1.00 15.43 705 VAL A C 1
ATOM 637 O O . VAL A 1 88 ? -2.971 19.021 -1.332 1.00 14.80 705 VAL A O 1
ATOM 641 N N . SER A 1 89 ? -2.401 20.883 -0.183 1.00 16.31 706 SER A N 1
ATOM 642 C CA . SER A 1 89 ? -2.480 21.737 -1.357 1.00 15.61 706 SER A CA 1
ATOM 643 C C . SER A 1 89 ? -1.473 22.874 -1.206 1.00 16.79 706 SER A C 1
ATOM 644 O O . SER A 1 89 ? -1.149 23.303 -0.082 1.00 16.21 706 SER A O 1
ATOM 647 N N . LEU A 1 90 ? -1.004 23.364 -2.355 1.00 16.47 707 LEU A N 1
ATOM 648 C CA . LEU A 1 90 ? -0.292 24.626 -2.374 1.00 17.79 707 LEU A CA 1
ATOM 649 C C . LEU A 1 90 ? -1.170 25.838 -2.671 1.00 18.67 707 LEU A C 1
ATOM 650 O O . LEU A 1 90 ? -0.810 26.958 -2.300 1.00 21.25 707 LEU A O 1
ATOM 655 N N . ASP A 1 91 ? -2.293 25.640 -3.373 1.00 17.72 708 ASP A N 1
ATOM 656 C CA . ASP A 1 91 ? -3.105 26.786 -3.798 1.00 18.35 708 ASP A CA 1
ATOM 657 C C . ASP A 1 91 ? -4.463 26.884 -3.083 1.00 18.58 708 ASP A C 1
ATOM 658 O O . ASP A 1 91 ? -5.127 27.932 -3.163 1.00 18.56 708 ASP A O 1
ATOM 663 N N . GLY A 1 92 ? -4.872 25.819 -2.389 1.00 18.52 709 GLY A N 1
ATOM 664 C CA . GLY A 1 92 ? -6.174 25.846 -1.716 1.00 18.71 709 GLY A CA 1
ATOM 665 C C . GLY A 1 92 ? -7.364 25.302 -2.499 1.00 18.54 709 GLY A C 1
ATOM 666 O O . GLY A 1 92 ? -8.476 25.261 -1.963 1.00 19.15 709 GLY A O 1
ATOM 667 N N . GLU A 1 93 ? -7.139 24.896 -3.753 1.00 17.16 710 GLU A N 1
ATOM 668 C CA . GLU A 1 93 ? -8.153 24.300 -4.605 1.00 18.52 710 GLU A CA 1
ATOM 669 C C . GLU A 1 93 ? -7.768 22.893 -5.078 1.00 18.39 710 GLU A C 1
ATOM 670 O O . GLU A 1 93 ? -8.597 21.965 -5.112 1.00 19.58 710 GLU A O 1
ATOM 676 N N . ASN A 1 94 ? -6.510 22.734 -5.486 1.00 17.63 711 ASN A N 1
ATOM 677 C CA . ASN A 1 94 ? -6.044 21.469 -6.019 1.00 18.22 711 ASN A CA 1
ATOM 678 C C . ASN A 1 94 ? -5.352 20.708 -4.896 1.00 18.49 711 ASN A C 1
ATOM 679 O O . ASN A 1 94 ? -4.276 21.120 -4.414 1.00 17.50 711 ASN A O 1
ATOM 684 N N . PHE A 1 95 ? -6.032 19.663 -4.425 1.00 17.86 712 PHE A N 1
ATOM 685 C CA . PHE A 1 95 ? -5.504 18.853 -3.313 1.00 18.59 712 PHE A CA 1
ATOM 686 C C . PHE A 1 95 ? -4.964 17.505 -3.750 1.00 19.29 712 PHE A C 1
ATOM 687 O O . PHE A 1 95 ? -5.443 16.921 -4.737 1.00 20.79 712 PHE A O 1
ATOM 695 N N . THR A 1 96 ? -4.010 16.994 -2.975 1.00 18.70 713 THR A N 1
ATOM 696 C CA . THR A 1 96 ? -3.471 15.661 -3.179 1.00 19.32 713 THR A CA 1
ATOM 697 C C . THR A 1 96 ? -3.605 14.847 -1.877 1.00 18.78 713 THR A C 1
ATOM 698 O O . THR A 1 96 ? -3.149 15.280 -0.827 1.00 17.98 713 THR A O 1
ATOM 702 N N . GLU A 1 97 ? -4.268 13.695 -1.962 1.00 20.07 714 GLU A N 1
ATOM 703 C CA . GLU A 1 97 ? -4.433 12.855 -0.797 1.00 21.19 714 GLU A CA 1
ATOM 704 C C . GLU A 1 97 ? -3.059 12.319 -0.345 1.00 21.21 714 GLU A C 1
ATOM 705 O O . GLU A 1 97 ? -2.242 11.915 -1.180 1.00 21.63 714 GLU A O 1
ATOM 711 N N . VAL A 1 98 ? -2.797 12.324 0.962 1.00 20.97 715 VAL A N 1
ATOM 712 C CA . VAL A 1 98 ? -1.505 11.805 1.483 1.00 20.72 715 VAL A CA 1
ATOM 713 C C . VAL A 1 98 ? -1.698 10.654 2.475 1.00 21.83 715 VAL A C 1
ATOM 714 O O . VAL A 1 98 ? -0.756 9.896 2.740 1.00 21.63 715 VAL A O 1
ATOM 718 N N . LYS A 1 99 ? -2.920 10.526 3.013 1.00 20.59 716 LYS A N 1
ATOM 719 C CA . LYS A 1 99 ? -3.180 9.500 4.028 1.00 21.30 716 LYS A CA 1
ATOM 720 C C . LYS A 1 99 ? -4.687 9.284 4.167 1.00 20.48 716 LYS A C 1
ATOM 721 O O . LYS A 1 99 ? -5.459 10.254 4.164 1.00 19.06 716 LYS A O 1
ATOM 727 N N . THR A 1 100 ? -5.110 8.019 4.277 1.00 19.80 717 THR A N 1
ATOM 728 C CA . THR A 1 100 ? -6.481 7.670 4.611 1.00 20.76 717 THR A CA 1
ATOM 729 C C . THR A 1 100 ? -6.383 6.585 5.663 1.00 20.73 717 THR A C 1
ATOM 730 O O . THR A 1 100 ? -5.519 5.716 5.555 1.00 19.88 717 THR A O 1
ATOM 734 N N . GLY A 1 101 ? -7.252 6.629 6.669 1.00 19.27 718 GLY A N 1
ATOM 735 C CA . GLY A 1 101 ? -7.258 5.612 7.711 1.00 19.18 718 GLY A CA 1
ATOM 736 C C . GLY A 1 101 ? -8.422 5.724 8.670 1.00 20.03 718 GLY A C 1
ATOM 737 O O . GLY A 1 101 ? -9.383 6.486 8.437 1.00 18.42 718 GLY A O 1
ATOM 738 N N . THR A 1 102 ? -8.345 4.934 9.738 1.00 19.55 719 THR A N 1
ATOM 739 C CA . THR A 1 102 ? -9.333 4.951 10.792 1.00 19.76 719 THR A CA 1
ATOM 740 C C . THR A 1 102 ? -8.635 5.367 12.093 1.00 19.20 719 THR A C 1
ATOM 741 O O . THR A 1 102 ? -7.381 5.311 12.206 1.00 17.94 719 THR A O 1
ATOM 745 N N . LEU A 1 103 ? -9.435 5.799 13.059 1.00 18.94 720 LEU A N 1
ATOM 746 C CA . LEU A 1 103 ? -8.927 6.210 14.360 1.00 18.55 720 LEU A CA 1
ATOM 747 C C . LEU A 1 103 ? -9.757 5.510 15.418 1.00 19.23 720 LEU A C 1
ATOM 748 O O . LEU A 1 103 ? -10.971 5.334 15.244 1.00 18.89 720 LEU A O 1
ATOM 753 N N . GLU A 1 104 ? -9.107 5.129 16.520 1.00 19.53 721 GLU A N 1
ATOM 754 C CA . GLU A 1 104 ? -9.783 4.466 17.636 1.00 20.31 721 GLU A CA 1
ATOM 755 C C . GLU A 1 104 ? -10.839 5.382 18.237 1.00 19.53 721 GLU A C 1
ATOM 756 O O . GLU A 1 104 ? -10.671 6.630 18.276 1.00 17.55 721 GLU A O 1
ATOM 762 N N . ASP A 1 105 ? -11.928 4.746 18.669 1.00 19.55 722 ASP A N 1
ATOM 763 C CA . ASP A 1 105 ? -13.038 5.426 19.326 1.00 20.03 722 ASP A CA 1
ATOM 764 C C . ASP A 1 105 ? -12.682 5.616 20.804 1.00 19.94 722 ASP A C 1
ATOM 765 O O . ASP A 1 105 ? -13.156 4.870 21.663 1.00 19.75 722 ASP A O 1
ATOM 770 N N . ASN A 1 106 ? -11.804 6.579 21.068 1.00 19.09 723 ASN A N 1
ATOM 771 C CA . ASN A 1 106 ? -11.520 7.008 22.430 1.00 18.74 723 ASN A CA 1
ATOM 772 C C . ASN A 1 106 ? -11.161 8.512 22.421 1.00 18.29 723 ASN A C 1
ATOM 773 O O . ASN A 1 106 ? -10.978 9.105 21.341 1.00 18.12 723 ASN A O 1
ATOM 778 N N . ALA A 1 107 ? -11.020 9.104 23.603 1.00 17.76 724 ALA A N 1
ATOM 779 C CA . ALA A 1 107 ? -10.731 10.538 23.712 1.00 18.31 724 ALA A CA 1
ATOM 780 C C . ALA A 1 107 ? -9.244 10.923 23.568 1.00 18.72 724 ALA A C 1
ATOM 781 O O . ALA A 1 107 ? -8.912 12.106 23.674 1.00 18.81 724 ALA A O 1
ATOM 783 N N . ALA A 1 108 ? -8.363 9.946 23.278 1.00 18.00 725 ALA A N 1
ATOM 784 C CA . ALA A 1 108 ? -6.907 10.244 23.235 1.00 17.45 725 ALA A CA 1
ATOM 785 C C . ALA A 1 108 ? -6.589 11.150 22.029 1.00 17.30 725 ALA A C 1
ATOM 786 O O . ALA A 1 108 ? -7.252 11.074 20.993 1.00 16.81 725 ALA A O 1
ATOM 788 N N . ILE A 1 109 ? -5.616 12.033 22.197 1.00 16.88 726 ILE A N 1
ATOM 789 C CA . ILE A 1 109 ? -5.082 12.780 21.059 1.00 17.14 726 ILE A CA 1
ATOM 790 C C . ILE A 1 109 ? -4.568 11.769 20.023 1.00 18.07 726 ILE A C 1
ATOM 791 O O . ILE A 1 109 ? -3.900 10.806 20.394 1.00 16.83 726 ILE A O 1
ATOM 796 N N . LYS A 1 110 ? -4.949 11.966 18.753 1.00 17.24 727 LYS A N 1
ATOM 797 C CA . LYS A 1 110 ? -4.488 11.103 17.653 1.00 18.43 727 LYS A CA 1
ATOM 798 C C . LYS A 1 110 ? -3.415 11.811 16.813 1.00 18.65 727 LYS A C 1
ATOM 799 O O . LYS A 1 110 ? -3.507 13.032 16.588 1.00 17.89 727 LYS A O 1
ATOM 805 N N . PHE A 1 111 ? -2.429 11.040 16.343 1.00 19.41 728 PHE A N 1
ATOM 806 C CA . PHE A 1 111 ? -1.350 11.572 15.532 1.00 20.64 728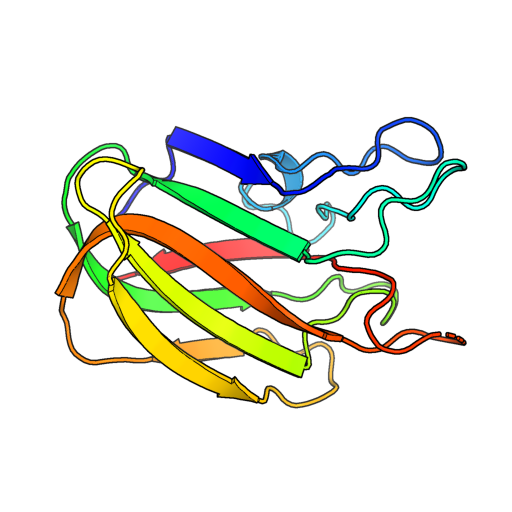 PHE A CA 1
ATOM 807 C C . PHE A 1 111 ? -1.335 10.788 14.237 1.00 21.47 728 PHE A C 1
ATOM 808 O O . PHE A 1 111 ? -1.012 9.596 14.218 1.00 20.98 728 PHE A O 1
ATOM 816 N N . ILE A 1 112 ? -1.726 11.467 13.167 1.00 20.25 729 ILE A N 1
ATOM 817 C CA . ILE A 1 112 ? -1.806 10.898 11.828 1.00 20.41 729 ILE A CA 1
ATOM 818 C C . ILE A 1 112 ? -0.483 11.233 11.131 1.00 20.45 729 ILE A C 1
ATOM 819 O O . ILE A 1 112 ? -0.135 12.409 10.964 1.00 19.55 729 ILE A O 1
ATOM 824 N N . GLU A 1 113 ? 0.261 10.175 10.776 1.00 21.14 730 GLU A N 1
ATOM 825 C CA . GLU A 1 113 ? 1.628 10.315 10.287 1.00 22.76 730 GLU A CA 1
ATOM 826 C C . GLU A 1 113 ? 1.734 9.835 8.852 1.00 21.54 730 GLU A C 1
ATOM 827 O O . GLU A 1 113 ? 1.101 8.847 8.479 1.00 22.64 730 GLU A O 1
ATOM 833 N N . PHE A 1 114 ? 2.519 10.555 8.059 1.00 21.76 731 PHE A N 1
ATOM 834 C CA . PHE A 1 114 ? 2.748 10.238 6.632 1.00 21.75 731 PHE A CA 1
ATOM 835 C C . PHE A 1 114 ? 4.127 10.768 6.205 1.00 21.89 731 PHE A C 1
ATOM 836 O O . PHE A 1 114 ? 4.738 11.574 6.910 1.00 22.23 731 PHE A O 1
ATOM 844 N N . ASP A 1 115 ? 4.612 10.304 5.044 1.00 21.01 732 ASP A N 1
ATOM 845 C CA . ASP A 1 115 ? 5.874 10.806 4.502 1.00 21.67 732 ASP A CA 1
ATOM 846 C C . ASP A 1 115 ? 5.855 12.336 4.379 1.00 20.88 732 ASP A C 1
ATOM 847 O O . ASP A 1 115 ? 4.839 12.932 3.981 1.00 20.91 732 ASP A O 1
ATOM 852 N N . SER A 1 116 ? 6.974 12.962 4.704 1.00 21.54 733 SER A N 1
ATOM 853 C CA . SER A 1 116 ? 7.152 14.401 4.533 1.00 21.81 733 SER A CA 1
ATOM 854 C C . SER A 1 116 ? 6.699 14.860 3.153 1.00 21.81 733 SER A C 1
ATOM 855 O O . SER A 1 116 ? 7.019 14.237 2.126 1.00 21.14 733 SER A O 1
ATOM 858 N N . VAL A 1 117 ? 5.978 15.975 3.150 1.00 20.88 734 VAL A N 1
ATOM 859 C CA . VAL A 1 117 ? 5.356 16.514 1.953 1.00 19.80 734 VAL A CA 1
ATOM 860 C C . VAL A 1 117 ? 5.141 18.024 2.152 1.00 20.47 734 VAL A C 1
ATOM 861 O O . VAL A 1 117 ? 4.824 18.482 3.268 1.00 21.83 734 VAL A O 1
ATOM 865 N N . ASP A 1 118 ? 5.350 18.806 1.098 1.00 19.97 735 ASP A N 1
ATOM 866 C CA . ASP A 1 118 ? 5.111 20.248 1.185 1.00 19.71 735 ASP A CA 1
ATOM 867 C C . ASP A 1 118 ? 3.602 20.547 1.216 1.00 19.97 735 ASP A C 1
ATOM 868 O O . ASP A 1 118 ? 2.818 19.952 0.492 1.00 19.10 735 ASP A O 1
ATOM 873 N N . ALA A 1 119 ? 3.215 21.515 2.026 1.00 18.77 736 ALA A N 1
ATOM 874 C CA . ALA A 1 119 ? 1.817 21.969 2.046 1.00 18.53 736 ALA A CA 1
ATOM 875 C C . ALA A 1 119 ? 1.743 23.423 2.502 1.00 17.53 736 ALA A C 1
ATOM 876 O O . ALA A 1 119 ? 2.470 23.838 3.418 1.00 16.24 736 ALA A O 1
ATOM 878 N N . LYS A 1 120 ? 0.828 24.158 1.855 1.00 17.64 737 LYS A N 1
ATOM 879 C CA . LYS A 1 120 ? 0.325 25.414 2.381 1.00 18.04 737 LYS A CA 1
ATOM 880 C C . LYS A 1 120 ? -1.070 25.244 3.079 1.00 18.24 737 LYS A C 1
ATOM 881 O O . LYS A 1 120 ? -1.368 25.949 4.055 1.00 20.10 737 LYS A O 1
ATOM 887 N N . TYR A 1 121 ? -1.881 24.333 2.526 1.00 17.15 738 TYR A N 1
ATOM 888 C CA . TYR A 1 121 ? -3.203 23.971 3.066 1.00 18.05 738 TYR A CA 1
ATOM 889 C C . TYR A 1 121 ? -3.241 22.504 3.401 1.00 17.43 738 TYR A C 1
ATOM 890 O O . TYR A 1 121 ? -2.727 21.674 2.654 1.00 17.31 738 TYR A O 1
ATOM 899 N N . VAL A 1 122 ? -3.867 22.184 4.532 1.00 16.01 739 VAL A N 1
ATOM 900 C CA . VAL A 1 122 ? -3.953 20.781 4.946 1.00 16.51 739 VAL A CA 1
ATOM 901 C C . VAL A 1 122 ? -5.444 20.554 5.221 1.00 16.52 739 VAL A C 1
ATOM 902 O O . VAL A 1 122 ? -6.003 21.233 6.102 1.00 17.85 739 VAL A O 1
ATOM 906 N N . ARG A 1 123 ? -6.062 19.644 4.469 1.00 16.90 740 ARG A N 1
ATOM 907 C CA . ARG A 1 123 ? -7.489 19.382 4.656 1.00 16.76 740 ARG A CA 1
ATOM 908 C C . ARG A 1 123 ? -7.722 18.010 5.292 1.00 16.98 740 ARG A C 1
ATOM 909 O O . ARG A 1 123 ? -7.192 16.990 4.823 1.00 15.98 740 ARG A O 1
ATOM 917 N N . LEU A 1 124 ? -8.513 18.008 6.368 1.00 16.82 741 LEU A N 1
ATOM 918 C CA . LEU A 1 124 ? -8.896 16.788 7.061 1.00 17.80 741 LEU A CA 1
ATOM 919 C C . LEU A 1 124 ? -10.346 16.513 6.676 1.00 17.56 741 LEU A C 1
ATOM 920 O O . LEU A 1 124 ? -11.242 17.245 7.114 1.00 17.16 741 LEU A O 1
ATOM 925 N N . ASP A 1 125 ? -10.576 15.548 5.797 1.00 16.67 742 ASP A N 1
ATOM 926 C CA . ASP A 1 125 ? -11.922 15.139 5.435 1.00 16.38 742 ASP A CA 1
ATOM 927 C C . ASP A 1 125 ? -12.351 14.016 6.368 1.00 17.16 742 ASP A C 1
ATOM 928 O O . ASP A 1 125 ? -11.593 13.053 6.603 1.00 17.17 742 ASP A O 1
ATOM 933 N N . VAL A 1 126 ? -13.584 14.120 6.860 1.00 16.44 743 VAL A N 1
ATOM 934 C CA . VAL A 1 126 ? -14.152 13.085 7.722 1.00 16.01 743 VAL A CA 1
ATOM 935 C C . VAL A 1 126 ? -14.865 12.052 6.846 1.00 16.27 743 VAL A C 1
ATOM 936 O O . VAL A 1 126 ? -15.757 12.425 6.044 1.00 15.84 743 VAL A O 1
ATOM 940 N N . THR A 1 127 ? -14.481 10.774 6.985 1.00 15.72 744 THR A N 1
ATOM 941 C CA . THR A 1 127 ? -15.234 9.695 6.307 1.00 15.85 744 THR A CA 1
ATOM 942 C C . THR A 1 127 ? -16.134 8.935 7.306 1.00 16.74 744 THR A C 1
ATOM 943 O O . THR A 1 127 ? -17.036 8.178 6.917 1.00 15.69 744 THR A O 1
ATOM 947 N N . ASP A 1 128 ? -15.900 9.144 8.599 1.00 15.70 745 ASP A N 1
ATOM 948 C CA . ASP A 1 128 ? -16.697 8.474 9.624 1.00 15.64 745 ASP A CA 1
ATOM 949 C C . ASP A 1 128 ? -16.555 9.154 10.959 1.00 15.57 745 ASP A C 1
ATOM 950 O O . ASP A 1 128 ? -15.505 9.704 11.277 1.00 15.35 745 ASP A O 1
ATOM 955 N N . SER A 1 129 ? -17.613 9.094 11.742 1.00 15.00 746 SER A N 1
ATOM 956 C CA . SER A 1 129 ? -17.539 9.644 13.076 1.00 14.96 746 SER A CA 1
ATOM 957 C C . SER A 1 129 ? -18.594 8.959 13.933 1.00 15.79 746 SER A C 1
ATOM 958 O O . SER A 1 129 ? -19.578 8.359 13.420 1.00 16.49 746 SER A O 1
ATOM 961 N N . VAL A 1 130 ? -18.417 9.104 15.245 1.00 16.93 747 VAL A N 1
ATOM 962 C CA . VAL A 1 130 ? -19.317 8.483 16.226 1.00 18.22 747 VAL A CA 1
ATOM 963 C C . VAL A 1 130 ? -20.073 9.546 17.045 1.00 18.93 747 VAL A C 1
ATOM 964 O O . VAL A 1 130 ? -19.786 10.752 16.943 1.00 17.34 747 VAL A O 1
ATOM 968 N N . SER A 1 131 ? -20.993 9.090 17.898 1.00 20.72 748 SER A N 1
ATOM 969 C CA . SER A 1 131 ? -21.778 10.004 18.717 1.00 23.43 748 SER A CA 1
ATOM 970 C C . SER A 1 131 ? -22.194 9.275 19.993 1.00 25.31 748 SER A C 1
ATOM 971 O O . SER A 1 131 ? -22.106 8.052 20.051 1.00 24.94 748 SER A O 1
ATOM 974 N N . ASP A 1 132 ? -22.640 10.025 20.995 1.00 26.55 749 ASP A N 1
ATOM 975 C CA . ASP A 1 132 ? -23.133 9.435 22.234 1.00 30.40 749 ASP A CA 1
ATOM 976 C C . ASP A 1 132 ? -24.353 8.556 21.978 1.00 32.47 749 ASP A C 1
ATOM 977 O O . ASP A 1 132 ? -24.543 7.535 22.638 1.00 34.29 749 ASP A O 1
ATOM 982 N N . GLN A 1 133 ? -25.177 8.961 21.017 1.00 35.08 750 GLN A N 1
ATOM 983 C CA . GLN A 1 133 ? -26.486 8.351 20.822 1.00 37.80 750 GLN A CA 1
ATOM 984 C C . GLN A 1 133 ? -26.368 7.007 20.111 1.00 38.17 750 GLN A C 1
ATOM 985 O O . GLN A 1 133 ? -25.622 6.871 19.141 1.00 38.08 750 GLN A O 1
ATOM 991 N N . GLY A 1 136 ? -26.655 8.140 14.326 1.00 32.18 753 GLY A N 1
ATOM 992 C CA . GLY A 1 136 ? -25.617 8.905 14.991 1.00 30.86 753 GLY A CA 1
ATOM 993 C C . GLY A 1 136 ? -24.329 8.953 14.193 1.00 29.97 753 GLY A C 1
ATOM 994 O O . GLY A 1 136 ? -23.720 10.012 14.042 1.00 29.45 753 GLY A O 1
ATOM 995 N N . ARG A 1 137 ? -23.914 7.800 13.679 1.00 28.68 754 ARG A N 1
ATOM 996 C CA . ARG A 1 137 ? -22.687 7.707 12.897 1.00 27.25 754 ARG A CA 1
ATOM 997 C C . ARG A 1 137 ? -22.646 8.772 11.806 1.00 24.75 754 ARG A C 1
ATOM 998 O O . ARG A 1 137 ? -23.627 8.982 11.093 1.00 23.85 754 ARG A O 1
ATOM 1006 N N . GLY A 1 138 ? -21.505 9.442 11.683 1.00 22.06 755 GLY A N 1
ATOM 1007 C CA . GLY A 1 138 ? -21.283 10.378 10.595 1.00 20.25 755 GLY A CA 1
ATOM 1008 C C . GLY A 1 138 ? -22.004 11.729 10.629 1.00 18.88 755 GLY A C 1
ATOM 1009 O O . GLY A 1 138 ? -21.621 12.624 9.876 1.00 18.33 755 GLY A O 1
ATOM 1010 N N . LYS A 1 139 ? -23.041 11.883 11.464 1.00 18.64 756 LYS A N 1
ATOM 1011 C CA . LYS A 1 139 ? -23.877 13.084 11.453 1.00 19.37 756 LYS A CA 1
ATOM 1012 C C . LYS A 1 139 ? -23.124 14.334 11.911 1.00 18.48 756 LYS A C 1
ATOM 1013 O O . LYS A 1 139 ? -23.433 15.441 11.459 1.00 18.27 756 LYS A O 1
ATOM 1019 N N . PHE A 1 140 ? -22.196 14.147 12.859 1.00 17.41 757 PHE A N 1
ATOM 1020 C CA . PHE A 1 140 ? -21.485 15.261 13.444 1.00 16.16 757 PHE A CA 1
ATOM 1021 C C . PHE A 1 140 ? -19.977 15.152 13.212 1.00 15.88 757 PHE A C 1
ATOM 1022 O O . PHE A 1 140 ? -19.433 14.049 12.978 1.00 15.72 757 PHE A O 1
ATOM 1030 N N . ALA A 1 141 ? -19.299 16.287 13.362 1.00 14.57 758 ALA A N 1
ATOM 1031 C CA . ALA A 1 141 ? -17.829 16.272 13.465 1.00 14.00 758 ALA A CA 1
ATOM 1032 C C . ALA A 1 141 ? -17.385 17.336 14.432 1.00 13.66 758 ALA A C 1
ATOM 1033 O O . ALA A 1 141 ? -17.913 18.441 14.427 1.00 12.93 758 ALA A O 1
ATOM 1035 N N . THR A 1 142 ? -16.503 16.919 15.328 1.00 13.98 759 THR A N 1
ATOM 1036 C CA . THR A 1 142 ? -15.908 17.861 16.283 1.00 13.77 759 THR A CA 1
ATOM 1037 C C . THR A 1 142 ? -14.386 17.686 16.420 1.00 14.96 759 THR A C 1
ATOM 1038 O O . THR A 1 142 ? -13.817 16.593 16.151 1.00 14.52 759 THR A O 1
ATOM 1042 N N . ALA A 1 143 ? -13.726 18.769 16.830 1.00 14.25 760 ALA A N 1
ATOM 1043 C CA . ALA A 1 143 ? -12.310 18.715 17.127 1.00 14.93 760 ALA A CA 1
ATOM 1044 C C . ALA A 1 143 ? -12.001 19.766 18.189 1.00 15.48 760 ALA A C 1
ATOM 1045 O O . ALA A 1 143 ? -12.338 20.943 18.011 1.00 15.45 760 ALA A O 1
ATOM 1047 N N . ALA A 1 144 ? -11.335 19.350 19.265 1.00 14.96 761 ALA A N 1
ATOM 1048 C CA . ALA A 1 144 ? -10.836 20.288 20.284 1.00 15.67 761 ALA A CA 1
ATOM 1049 C C . ALA A 1 144 ? -9.641 21.051 19.718 1.00 15.46 761 ALA A C 1
ATOM 1050 O O . ALA A 1 144 ? -9.581 22.267 19.828 1.00 15.34 761 ALA A O 1
ATOM 1052 N N . GLU A 1 145 ? -8.712 20.342 19.075 1.00 14.73 762 GLU A N 1
ATOM 1053 C CA . GLU A 1 145 ? -7.569 20.991 18.438 1.00 16.60 762 GLU A CA 1
ATOM 1054 C C . GLU A 1 145 ? -7.145 20.193 17.218 1.00 17.55 762 GLU A C 1
ATOM 1055 O O . GLU A 1 145 ? -7.218 18.951 17.222 1.00 17.61 762 GLU A O 1
ATOM 1061 N N . VAL A 1 146 ? -6.653 20.902 16.203 1.00 18.15 763 VAL A N 1
ATOM 1062 C CA . VAL A 1 146 ? -6.065 20.240 15.034 1.00 18.82 763 VAL A CA 1
ATOM 1063 C C . VAL A 1 146 ? -4.925 21.153 14.639 1.00 19.27 763 VAL A C 1
ATOM 1064 O O . VAL A 1 146 ? -5.100 22.386 14.544 1.00 19.69 763 VAL A O 1
ATOM 1068 N N . ASN A 1 147 ? -3.756 20.557 14.446 1.00 19.11 764 ASN A N 1
ATOM 1069 C CA . ASN A 1 147 ? -2.625 21.322 13.873 1.00 19.34 764 ASN A CA 1
ATOM 1070 C C . ASN A 1 147 ? -1.640 20.373 13.185 1.00 18.24 764 ASN A C 1
ATOM 1071 O O . ASN A 1 147 ? -1.808 19.156 13.219 1.00 17.65 764 ASN A O 1
ATOM 1076 N N . VAL A 1 148 ? -0.632 20.946 12.546 1.00 18.18 765 VAL A N 1
ATOM 1077 C CA . VAL A 1 148 ? 0.252 20.122 11.730 1.00 18.87 765 VAL A CA 1
ATOM 1078 C C . VAL A 1 148 ? 1.690 20.378 12.158 1.00 19.75 765 VAL A C 1
ATOM 1079 O O . VAL A 1 148 ? 2.025 21.443 12.678 1.00 18.16 765 VAL A O 1
ATOM 1083 N N . HIS A 1 149 ? 2.511 19.368 11.926 1.00 21.02 766 HIS A N 1
ATOM 1084 C CA . HIS A 1 149 ? 3.886 19.316 12.392 1.00 22.99 766 HIS A CA 1
ATOM 1085 C C . HIS A 1 149 ? 4.777 18.768 11.272 1.00 23.62 766 HIS A C 1
ATOM 1086 O O . HIS A 1 149 ? 4.299 18.066 10.385 1.00 21.90 766 HIS A O 1
ATOM 1093 N N . GLY A 1 150 ? 6.070 19.088 11.337 1.00 25.72 767 GLY A N 1
ATOM 1094 C CA . GLY A 1 150 ? 7.038 18.673 10.301 1.00 26.65 767 GLY A CA 1
ATOM 1095 C C A GLY A 1 150 ? 8.166 17.768 10.779 0.50 29.43 767 GLY A C 1
ATOM 1096 O O A GLY A 1 150 ? 8.341 17.596 11.990 0.50 30.43 767 GLY A O 1
#

Nearest PDB structures (foldseek):
  2j1a-assembly1_A  TM=1.007E+00  e=4.324E-28  Clostridium perfringens ATCC 13124
  2j1e-assembly1_A  TM=1.001E+00  e=4.318E-24  Clostridium perfringens ATCC 13124
  2v5d-assembly1_A  TM=9.837E-01  e=3.984E-22  Clostridium perfringens
  4a45-assembly1_A  TM=9.318E-01  e=4.660E-14  Clostridium perfringens
  3ggl-assembly1_A  TM=8.435E-01  e=3.710E-09  Bacteroides thetaiotaomicron

Radius of gyration: 13.83 Å; Cα contacts (8 Å, |Δi|>4): 410; chains: 1; bounding box: 39×27×33 Å

InterPro domains:
  IPR000421 Coagulation factor 5/8, C-terminal domain [PF00754] (630-762)
  IPR000421 Coagulation factor 5/8, C-terminal domain [PS50022] (616-768)
  IPR002102 Cellulosome anchoring protein, cohesin domain [PF00963] (779-904)
  IPR003961 Fibronectin type III [PF00041] (916-993)
  IPR003961 Fibronectin type III [PS50853] (916-1001)
  IPR003961 Fibronectin type III [SM00060] (914-989)
  IPR003961 Fibronectin type III [cd00063] (915-999)
  IPR008965 CBM2/CBM3, carbohydrate-binding domain superfamily [SSF49384] (777-906)
  IPR008979 Galactose-binding-like domain superfamily [SSF49785] (627-767)
  IPR011496 Beta-N-acetylglucosaminidase, catalytic domain [PF07555] (182-479)
  IPR011496 Beta-N-acetylglucosaminidase, catalytic domain [PS52009] (180-452)
  IPR013783 Immunoglobulin-like fold [G3DSA:2.60.40.10] (919-1001)
  IPR015882 Beta-hexosaminidase, bacterial type, N-terminal [PF02838] (44-176)
  IPR017853 Glycoside hydrolase superfamily [SSF51445] (180-490)
  IPR029018 Beta-hexosaminidase-like, domain 2 [G3DSA:3.30.379.10] (31-176)
  IPR029018 Beta-hexosaminidase-like, domain 2 [SSF55545] (44-177)
  IPR036116 Fibronectin type III superfamily [SSF49265] (916-989)
  IPR049019 NagJ-like, helical domain [PF21774] (500-613)
  IPR051822 Glycosyl Hydrolase Family 84 [PTHR13170] (163-589)

CATH classification: 2.60.120.260

Organism: Clostridium perfringens (strain ATCC 13124 / DSM 756 / JCM 1290 / NCIMB 6125 / NCTC 8237 / Type A) (NCBI:txid195103)

Sequence (141 aa):
NPRTVKITASSEETSSGENAPASFASSDGDMNTFWHSKWSSPAHEGPHHLTLELDNVYEINKVKYAPRQDSKNGRITGYKVSVSLDGENFTEVKTGTLEDNAAIKFIEFDSVDAKYVRLDVTDSVSDQGRGKFATAAEVNVHG

Secondary structure (DSSP, 8-state):
---EEEEEES--B-SSS-B-GGGGSSS-TT--EE---SSSP--S--EEEEEEEEEEEEEEEEEE--SS--TTEEEEEEEEEESSSSSEEEEEEEE--SSSS-EEEEEEEEEEEEEEEEEEEEE----TTT--EESEEEEE-

Solvent-accessible surface area: 6864 Å² total; per-residue (Å²): 159,21,141,28,69,118,18,61,29,31,18,72,0,84,94,43,60,98,0,20,4,58,49,0,48,66,70,60,64,138,30,28,0,6,0,54,97,16,111,109,47,64,104,28,111,4,33,1,15,1,48,0,63,92,71,39,107,0,50,59,1,46,0,0,0,22,97,104,21,64,31,0,23,0,13,2,7,75,0,4,8,4,111,82,25,147,109,64,89,99,41,77,75,24,118,26,128,67,53,40,57,70,20,110,3,109,24,132,63,44,80,0,47,38,4,71,5,21,18,92,48,0,8,12,91,153,37,160,26,89,33,0,0,0,0,12,3,47,3,54,68

GO terms:
  GO:0016231 beta-N-acetylglucosaminidase activity (F, IDA)
  GO:0030246 carbohydrate binding (F, IDA)
  GO:0005975 carbohydrate metabolic process (P, IDA)
  GO:0102571 [protein]-3-O-(N-acetyl-D-glucosaminyl)-L-serine/L-threonine O-N-acetyl-alpha-D-glucosaminase activity (F, EXP)
  GO:0006517 protein deglycosylation (P, IMP)